Protein AF-A0A7J5X9F9-F1 (afdb_monomer_lite)

pLDDT: mean 94.85, std 4.03, range [80.19, 98.19]

Organism: Dissostichus mawsoni (NCBI:txid36200)

Structure (mmCIF, N/CA/C/O backbone):
data_AF-A0A7J5X9F9-F1
#
_entry.id   AF-A0A7J5X9F9-F1
#
loop_
_atom_site.group_PDB
_atom_site.id
_atom_site.type_symbol
_atom_site.label_atom_id
_atom_site.label_alt_id
_atom_site.label_comp_id
_atom_site.label_asym_id
_atom_site.label_entity_id
_atom_site.label_seq_id
_atom_site.pdbx_PDB_ins_code
_atom_site.Cartn_x
_atom_site.Cartn_y
_atom_site.Cartn_z
_atom_site.occupancy
_atom_site.B_iso_or_equiv
_atom_site.auth_seq_id
_atom_site.auth_comp_id
_atom_site.auth_asym_id
_atom_site.auth_atom_id
_atom_site.pdbx_PDB_model_num
ATOM 1 N N . MET A 1 1 ? -4.562 -5.011 15.390 1.00 80.81 1 MET A N 1
ATOM 2 C CA . MET A 1 1 ? -4.337 -5.002 13.929 1.00 80.81 1 MET A CA 1
ATOM 3 C C . MET A 1 1 ? -5.554 -4.482 13.174 1.00 80.81 1 MET A C 1
ATOM 5 O O . MET A 1 1 ? -5.403 -3.480 12.496 1.00 80.81 1 MET A O 1
ATOM 9 N N . THR A 1 2 ? -6.753 -5.051 13.355 1.00 92.81 2 THR A N 1
ATOM 10 C CA . THR A 1 2 ? -8.006 -4.564 12.731 1.00 92.81 2 THR A CA 1
ATOM 11 C C . THR A 1 2 ? -8.252 -3.063 12.937 1.00 92.81 2 THR A C 1
ATOM 13 O O . THR A 1 2 ? -8.557 -2.369 11.975 1.00 92.81 2 THR A O 1
ATOM 16 N N . ALA A 1 3 ? -8.039 -2.541 14.153 1.00 96.31 3 ALA A N 1
ATOM 17 C CA . ALA A 1 3 ? -8.185 -1.108 14.438 1.00 96.31 3 ALA A CA 1
ATOM 18 C C . ALA A 1 3 ? -7.239 -0.222 13.604 1.00 96.31 3 ALA A C 1
ATOM 20 O O . ALA A 1 3 ? -7.649 0.820 13.109 1.00 96.31 3 ALA A O 1
ATOM 21 N N . GLU A 1 4 ? -5.993 -0.659 13.399 1.00 96.62 4 GLU A N 1
ATOM 22 C CA . GLU A 1 4 ? -5.027 0.085 12.585 1.00 96.62 4 GLU A CA 1
ATOM 23 C C . GLU A 1 4 ? -5.443 0.069 11.109 1.00 96.62 4 GLU A C 1
ATOM 25 O O . GLU A 1 4 ? -5.480 1.107 10.459 1.00 96.62 4 GLU A O 1
ATOM 30 N N . LEU A 1 5 ? -5.859 -1.089 10.586 1.00 96.62 5 LEU A N 1
ATOM 31 C CA . LEU A 1 5 ? -6.350 -1.209 9.209 1.00 96.62 5 LEU A CA 1
ATOM 32 C C . LEU A 1 5 ? -7.567 -0.313 8.950 1.00 96.62 5 LEU A C 1
ATOM 34 O O . LEU A 1 5 ? -7.646 0.312 7.898 1.00 96.62 5 LEU A O 1
ATOM 38 N N . GLN A 1 6 ? -8.476 -0.195 9.920 1.00 97.06 6 GLN A N 1
ATOM 39 C CA . GLN A 1 6 ? -9.630 0.706 9.831 1.00 97.06 6 GLN A CA 1
ATOM 40 C C . GLN A 1 6 ? -9.225 2.182 9.737 1.00 97.06 6 GLN A C 1
ATOM 42 O O . GLN A 1 6 ? -9.896 2.954 9.052 1.00 97.06 6 GLN A O 1
ATOM 47 N N . ILE A 1 7 ? -8.127 2.583 10.382 1.00 97.44 7 ILE A N 1
ATOM 48 C CA . ILE A 1 7 ? -7.601 3.949 10.276 1.00 97.44 7 ILE A CA 1
ATOM 49 C C . ILE A 1 7 ? -7.121 4.217 8.844 1.00 97.44 7 ILE A C 1
ATOM 51 O O . ILE A 1 7 ? -7.537 5.205 8.237 1.00 97.44 7 ILE A O 1
ATOM 55 N N . TRP A 1 8 ? -6.306 3.323 8.276 1.00 96.94 8 TRP A N 1
ATOM 56 C CA . TRP A 1 8 ? -5.783 3.470 6.910 1.00 96.94 8 TRP A CA 1
ATOM 57 C C . TRP A 1 8 ? -6.877 3.390 5.841 1.00 96.94 8 TRP A C 1
ATOM 59 O O . TRP A 1 8 ? -6.903 4.207 4.920 1.00 96.94 8 TRP A O 1
ATOM 69 N N . GLU A 1 9 ? -7.822 2.465 6.005 1.00 96.56 9 GLU A N 1
ATOM 70 C CA . GLU A 1 9 ? -9.032 2.371 5.185 1.00 96.56 9 GLU A CA 1
ATOM 71 C C . GLU A 1 9 ? -9.818 3.692 5.227 1.00 96.56 9 GLU A C 1
ATOM 73 O O . GLU A 1 9 ? -10.194 4.242 4.191 1.00 96.56 9 GLU A O 1
ATOM 7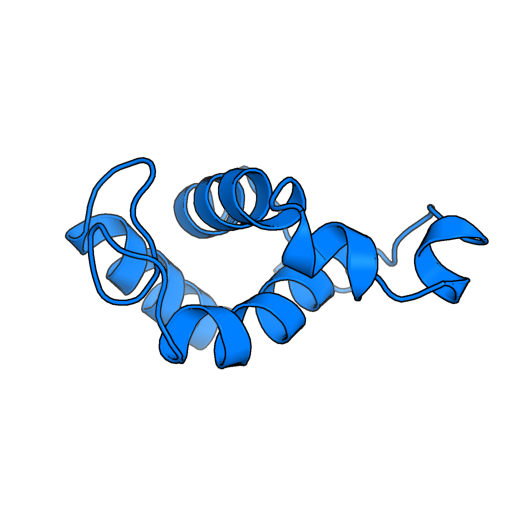8 N N . GLY A 1 10 ? -9.993 4.260 6.425 1.00 96.12 10 GLY A N 1
ATOM 79 C CA . GLY A 1 10 ? -10.666 5.537 6.638 1.00 96.12 10 GLY A CA 1
ATOM 80 C C . GLY A 1 10 ? -9.940 6.732 6.014 1.00 96.12 10 GLY A C 1
ATOM 81 O O . GLY A 1 10 ? -10.597 7.667 5.552 1.00 96.12 10 GLY A O 1
ATOM 82 N N . TYR A 1 11 ? -8.605 6.726 5.965 1.00 95.81 11 TYR A N 1
ATOM 83 C CA . TYR A 1 11 ? -7.839 7.762 5.266 1.00 95.81 11 TYR A CA 1
ATOM 84 C C . TYR A 1 11 ? -8.098 7.726 3.762 1.00 95.81 11 TYR A C 1
ATOM 86 O O . TYR A 1 11 ? -8.449 8.754 3.185 1.00 95.81 11 TYR A O 1
ATOM 94 N N . LEU A 1 12 ? -8.015 6.549 3.141 1.00 95.75 12 LEU A N 1
ATOM 95 C CA . LEU A 1 12 ? -8.277 6.387 1.709 1.00 95.75 12 LEU A CA 1
ATOM 96 C C . LEU A 1 12 ? -9.742 6.690 1.363 1.00 95.75 12 LEU A C 1
ATOM 98 O O . LEU A 1 12 ? -10.017 7.370 0.375 1.00 95.75 12 LEU A O 1
ATOM 102 N N . GLN A 1 13 ? -10.686 6.298 2.221 1.00 95.44 13 GLN A N 1
ATOM 103 C CA . GLN A 1 13 ? -12.107 6.613 2.056 1.00 95.44 13 GLN A CA 1
ATOM 104 C C . GLN A 1 13 ? -12.374 8.126 1.967 1.00 95.44 13 GLN A C 1
ATOM 106 O O . GLN A 1 13 ? -13.239 8.546 1.197 1.00 95.44 13 GLN A O 1
ATOM 111 N N . LYS A 1 14 ? -11.642 8.955 2.725 1.00 94.88 14 LYS A N 1
ATOM 112 C CA . LYS A 1 14 ? -11.783 10.425 2.695 1.00 94.88 14 LYS A CA 1
ATOM 113 C C . LYS A 1 14 ? -11.234 11.060 1.417 1.00 94.88 14 LYS A C 1
ATOM 115 O O . LYS A 1 14 ? -11.682 12.141 1.051 1.00 94.88 14 LYS A O 1
ATOM 120 N N . LEU A 1 15 ? -10.272 10.414 0.760 1.00 91.25 15 LEU A N 1
ATOM 121 C CA . LEU A 1 15 ? -9.620 10.924 -0.450 1.00 91.25 15 LEU A CA 1
ATOM 122 C C . LEU A 1 15 ? -10.365 10.543 -1.736 1.00 91.25 15 LEU A C 1
ATOM 124 O O . LEU A 1 15 ? -10.089 11.117 -2.787 1.00 91.25 15 LEU A O 1
ATOM 128 N N . GLY A 1 16 ? -11.308 9.602 -1.662 1.00 82.50 16 GL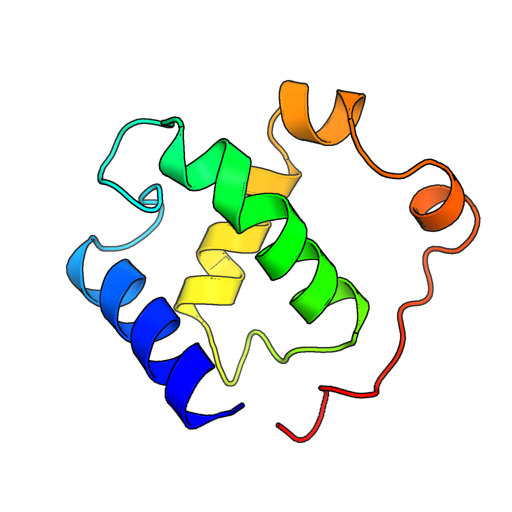Y A N 1
ATOM 129 C CA . GLY A 1 16 ? -12.078 9.131 -2.810 1.00 82.50 16 GLY A CA 1
ATOM 130 C C . GLY A 1 16 ? -11.389 8.012 -3.596 1.00 82.50 16 GLY A C 1
ATOM 131 O O . GLY A 1 16 ? -10.329 7.511 -3.226 1.00 82.50 16 GLY A O 1
ATOM 132 N N . SER A 1 17 ? -12.042 7.573 -4.673 1.00 80.88 17 SER A N 1
ATOM 133 C CA . SER A 1 17 ? -11.574 6.438 -5.483 1.00 80.88 17 SER A CA 1
ATOM 134 C C . SER A 1 17 ? -10.335 6.803 -6.301 1.00 80.88 17 SER A C 1
ATOM 136 O O . SER A 1 17 ? -10.228 7.926 -6.788 1.00 80.88 17 SER A O 1
ATOM 138 N N . ALA A 1 18 ? -9.432 5.835 -6.485 1.00 80.19 18 ALA A N 1
ATOM 139 C CA . ALA A 1 18 ? -8.187 5.978 -7.252 1.00 80.19 18 ALA A CA 1
ATOM 140 C C . ALA A 1 18 ? -7.229 7.092 -6.765 1.00 80.19 18 ALA A C 1
ATOM 142 O O . ALA A 1 18 ? -6.361 7.539 -7.517 1.00 80.19 18 ALA A O 1
ATOM 143 N N . SER A 1 19 ? -7.360 7.517 -5.507 1.00 89.19 19 SER A N 1
ATOM 144 C CA . SER A 1 19 ? -6.441 8.466 -4.876 1.00 89.19 19 SER A CA 1
ATOM 145 C C . SER A 1 19 ? -5.180 7.777 -4.347 1.00 89.19 19 SER A C 1
ATOM 147 O O . SER A 1 19 ? -5.203 6.620 -3.924 1.00 89.19 19 SER A O 1
ATOM 149 N N . ASN A 1 20 ? -4.073 8.519 -4.348 1.00 94.06 20 ASN A N 1
ATOM 150 C CA . ASN A 1 20 ? -2.863 8.175 -3.608 1.00 94.06 20 ASN A CA 1
ATOM 151 C C . ASN A 1 20 ? -3.060 8.536 -2.125 1.00 94.06 20 ASN A C 1
ATOM 153 O O . ASN A 1 20 ? -3.998 9.244 -1.754 1.00 94.06 20 ASN A O 1
ATOM 157 N N . LEU A 1 21 ? -2.169 8.077 -1.255 1.00 94.69 21 LEU A N 1
ATOM 158 C CA . LEU A 1 21 ? -2.348 8.136 0.195 1.00 94.69 21 LEU A CA 1
ATOM 159 C C . LEU A 1 21 ? -2.361 9.559 0.775 1.00 94.69 21 LEU A C 1
ATOM 161 O O . LEU A 1 21 ? -2.920 9.787 1.845 1.00 94.69 21 LEU A O 1
ATOM 165 N N . ALA A 1 22 ? -1.749 10.514 0.075 1.00 95.06 22 ALA A N 1
ATOM 166 C CA . ALA A 1 22 ? -1.691 11.922 0.470 1.00 95.06 22 ALA A CA 1
ATOM 167 C C . ALA A 1 22 ? -2.436 12.858 -0.504 1.00 95.06 22 ALA A C 1
ATOM 169 O O . ALA A 1 22 ? -2.206 14.067 -0.492 1.00 95.06 22 ALA A O 1
ATOM 170 N N . GLY A 1 23 ? -3.315 12.319 -1.357 1.00 91.75 23 GLY A N 1
ATOM 171 C CA . GLY A 1 23 ? -4.104 13.092 -2.319 1.00 91.75 23 GLY A CA 1
ATOM 172 C C . GLY A 1 23 ? -4.043 12.529 -3.743 1.00 91.75 23 GLY A C 1
ATOM 173 O O . GLY A 1 23 ? -3.753 11.353 -3.935 1.00 91.75 23 GLY A O 1
ATOM 174 N N . PRO A 1 24 ? -4.318 13.339 -4.779 1.00 90.19 24 PRO A N 1
ATOM 175 C CA . PRO A 1 24 ? -4.403 12.837 -6.153 1.00 90.19 24 PRO A CA 1
ATOM 176 C C . PRO A 1 24 ? -3.040 12.449 -6.747 1.00 90.19 24 PRO A C 1
ATOM 178 O O . PRO A 1 24 ? -2.978 11.635 -7.664 1.00 90.19 24 PRO A O 1
ATOM 181 N N . SER A 1 25 ? -1.941 12.991 -6.220 1.00 93.56 25 SER A N 1
ATOM 182 C CA . SER A 1 25 ? -0.594 12.788 -6.760 1.00 93.56 25 SER A CA 1
ATOM 183 C C . SER A 1 25 ? 0.210 11.782 -5.943 1.00 93.56 25 SER A C 1
ATOM 185 O O . SER A 1 25 ? 0.192 11.820 -4.715 1.00 93.56 25 SER A O 1
ATOM 187 N N . PHE A 1 26 ? 0.977 10.937 -6.636 1.00 96.00 26 PHE A N 1
ATOM 188 C CA . PHE A 1 26 ? 1.942 10.036 -6.007 1.00 96.00 26 PHE A CA 1
ATOM 189 C C . PHE A 1 26 ? 3.016 10.834 -5.258 1.00 96.00 26 PHE A C 1
ATOM 191 O O . PHE A 1 26 ? 3.568 11.803 -5.785 1.00 96.00 26 PHE A O 1
ATOM 198 N N . SER A 1 27 ? 3.329 10.405 -4.042 1.00 97.00 27 SER A N 1
ATOM 199 C CA . SER A 1 27 ? 4.144 11.145 -3.085 1.00 97.00 27 SER A CA 1
ATOM 200 C C . SER A 1 27 ? 5.059 10.222 -2.273 1.00 97.00 27 SER A C 1
ATOM 202 O O . SER A 1 27 ? 5.017 8.997 -2.389 1.00 97.00 27 SER A O 1
ATOM 204 N N . LEU A 1 28 ? 5.881 10.808 -1.397 1.00 98.00 28 LEU A N 1
ATOM 205 C CA . LEU A 1 28 ? 6.705 10.040 -0.458 1.00 98.00 28 LEU A CA 1
ATOM 206 C C . LEU A 1 28 ? 5.861 9.183 0.505 1.00 98.00 28 LEU A C 1
ATOM 208 O O . LEU A 1 28 ? 6.330 8.135 0.952 1.00 98.00 28 LEU A O 1
ATOM 212 N N . ALA A 1 29 ? 4.618 9.588 0.794 1.00 97.75 29 ALA A N 1
ATOM 213 C CA . ALA A 1 29 ? 3.705 8.790 1.609 1.00 97.75 29 ALA A CA 1
ATOM 214 C C . ALA A 1 29 ? 3.444 7.424 0.954 1.00 97.75 29 ALA A C 1
ATOM 216 O O . ALA A 1 29 ? 3.534 6.390 1.613 1.00 97.75 29 ALA A O 1
ATOM 217 N N . ASP A 1 30 ? 3.230 7.413 -0.362 1.00 97.94 30 ASP A N 1
ATOM 218 C CA . ASP A 1 30 ? 2.974 6.200 -1.135 1.00 97.94 30 ASP A CA 1
ATOM 219 C C . ASP A 1 30 ? 4.204 5.298 -1.202 1.00 97.94 30 ASP A C 1
ATOM 221 O O . ASP A 1 30 ? 4.108 4.097 -0.962 1.00 97.94 30 ASP A O 1
ATOM 225 N N . VAL A 1 31 ? 5.381 5.886 -1.449 1.00 97.75 31 VAL A N 1
ATOM 226 C CA . VAL A 1 31 ? 6.670 5.170 -1.430 1.00 97.75 31 VAL A CA 1
ATOM 227 C C . VAL A 1 31 ? 6.883 4.454 -0.095 1.00 97.75 31 VAL A C 1
ATOM 229 O O . VAL A 1 31 ? 7.372 3.328 -0.068 1.00 97.75 31 VAL A O 1
ATOM 232 N N . THR A 1 32 ? 6.505 5.103 1.006 1.00 97.62 32 THR A N 1
ATOM 233 C CA . THR A 1 32 ? 6.761 4.610 2.363 1.00 97.62 32 THR A CA 1
ATOM 234 C C . THR A 1 32 ? 5.752 3.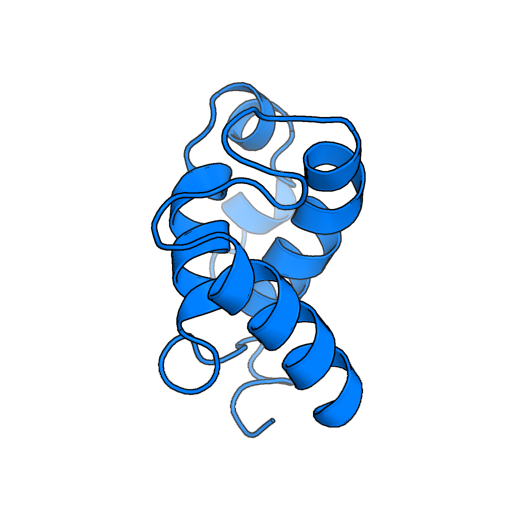547 2.792 1.00 97.62 32 THR A C 1
ATOM 236 O O . THR A 1 32 ? 6.121 2.562 3.426 1.00 97.62 32 THR A O 1
ATOM 239 N N . ILE A 1 33 ? 4.476 3.724 2.448 1.00 97.56 33 ILE A N 1
ATOM 240 C CA . ILE A 1 33 ? 3.387 2.880 2.958 1.00 97.56 33 ILE A CA 1
ATOM 241 C C . ILE A 1 33 ? 3.037 1.736 2.011 1.00 97.56 33 ILE A C 1
ATOM 243 O O . ILE A 1 33 ? 2.621 0.670 2.470 1.00 97.56 33 ILE A O 1
ATOM 247 N N . PHE A 1 34 ? 3.234 1.900 0.701 1.00 98.19 34 PHE A N 1
ATOM 248 C CA . PHE A 1 34 ? 2.881 0.858 -0.257 1.00 98.19 34 PHE A CA 1
ATOM 249 C C . PHE A 1 34 ? 3.567 -0.496 0.012 1.00 98.19 34 PHE A C 1
ATOM 251 O O . PHE A 1 34 ? 2.859 -1.499 -0.051 1.00 98.19 34 PHE A O 1
ATOM 258 N N . PRO A 1 35 ? 4.866 -0.593 0.374 1.00 98.19 35 PRO A N 1
ATOM 259 C CA . PRO A 1 35 ? 5.479 -1.885 0.706 1.00 98.19 35 PRO A CA 1
ATOM 260 C C . PRO A 1 35 ? 4.768 -2.617 1.853 1.00 98.19 35 PRO A C 1
ATOM 262 O O . PRO A 1 35 ? 4.572 -3.834 1.792 1.00 98.19 35 PRO A O 1
ATOM 265 N N . THR A 1 36 ? 4.315 -1.879 2.870 1.00 97.88 36 THR A N 1
ATOM 266 C CA . THR A 1 36 ? 3.521 -2.428 3.976 1.00 97.88 36 THR A CA 1
ATOM 267 C C . THR A 1 36 ? 2.169 -2.924 3.474 1.00 97.88 36 THR A C 1
ATOM 269 O O . THR A 1 36 ? 1.809 -4.068 3.739 1.00 97.88 36 THR A O 1
ATOM 272 N N . VAL A 1 37 ? 1.447 -2.127 2.679 1.00 97.81 37 VAL A N 1
ATO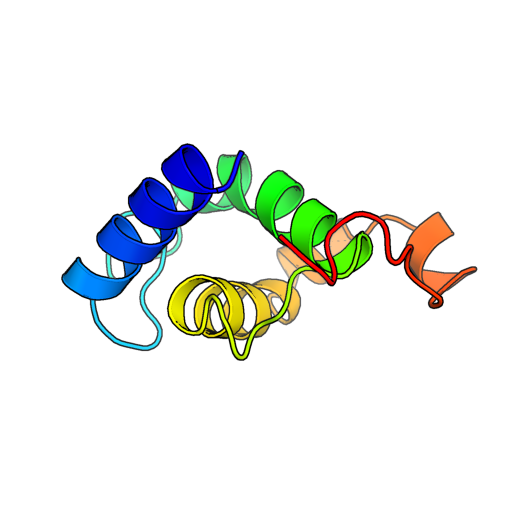M 273 C CA . VAL A 1 37 ? 0.148 -2.533 2.109 1.00 97.81 37 VAL A CA 1
ATOM 274 C C . VAL A 1 37 ? 0.286 -3.752 1.195 1.00 97.81 37 VAL A C 1
ATOM 276 O O . VAL A 1 37 ? -0.476 -4.708 1.321 1.00 97.81 37 VAL A O 1
ATOM 279 N N . ALA A 1 38 ? 1.292 -3.774 0.322 1.00 98.12 38 ALA A N 1
ATOM 280 C CA . ALA A 1 38 ? 1.582 -4.919 -0.534 1.00 98.12 38 ALA A CA 1
ATOM 281 C C . ALA A 1 38 ? 1.881 -6.180 0.289 1.00 98.12 38 ALA A C 1
ATOM 283 O O . ALA A 1 38 ? 1.447 -7.268 -0.082 1.00 98.12 38 ALA A O 1
ATOM 284 N N . THR A 1 39 ? 2.559 -6.032 1.432 1.00 97.06 39 THR A N 1
ATOM 285 C CA . THR A 1 39 ? 2.797 -7.132 2.374 1.00 97.06 39 THR A CA 1
ATOM 286 C C . THR A 1 39 ? 1.497 -7.619 3.012 1.00 97.06 39 THR A C 1
ATOM 288 O O . THR A 1 39 ? 1.285 -8.823 3.093 1.00 97.06 39 THR A O 1
ATOM 291 N N . LEU A 1 40 ? 0.576 -6.732 3.394 1.00 97.62 40 LEU A N 1
ATOM 292 C CA . LEU A 1 40 ? -0.729 -7.147 3.923 1.00 97.62 40 LEU A CA 1
ATOM 293 C C . LEU A 1 40 ? -1.491 -8.027 2.916 1.00 97.62 40 LEU A C 1
ATOM 295 O O . LEU A 1 40 ? -1.964 -9.106 3.268 1.00 97.62 40 LEU A O 1
ATOM 299 N N . PHE A 1 41 ? -1.539 -7.627 1.643 1.00 97.12 41 PHE A N 1
ATOM 300 C CA . PHE A 1 41 ? -2.172 -8.432 0.590 1.00 97.12 41 PHE A CA 1
ATOM 301 C C . PHE A 1 41 ? -1.400 -9.714 0.271 1.00 97.12 41 PHE A C 1
ATOM 303 O O . PHE A 1 41 ? -2.005 -10.761 0.050 1.00 97.12 41 PHE A O 1
ATOM 310 N N . ARG A 1 42 ? -0.063 -9.681 0.322 1.00 97.00 42 ARG A N 1
ATOM 311 C CA . ARG A 1 42 ? 0.780 -10.881 0.220 1.00 97.00 42 ARG A CA 1
ATOM 312 C C . ARG A 1 42 ? 0.469 -11.904 1.320 1.00 97.00 42 ARG A C 1
ATOM 314 O O . ARG A 1 42 ? 0.659 -13.097 1.092 1.00 97.00 42 ARG A O 1
ATOM 321 N N . PHE A 1 43 ? 0.011 -11.445 2.483 1.00 96.56 43 PHE A N 1
ATOM 322 C CA . PHE A 1 43 ? -0.372 -12.263 3.637 1.00 96.56 43 PHE A CA 1
ATOM 323 C C . PHE A 1 43 ? -1.889 -12.514 3.729 1.00 96.56 43 PHE A C 1
ATOM 325 O O . PHE A 1 43 ? -2.369 -13.007 4.751 1.00 96.56 43 PHE A O 1
ATOM 332 N N . GLY A 1 44 ? -2.634 -12.221 2.660 1.00 96.50 44 GLY A N 1
ATOM 333 C CA . GLY A 1 44 ? -4.018 -12.658 2.506 1.00 96.50 44 GLY A CA 1
ATOM 334 C C . GLY A 1 44 ? -5.067 -11.669 3.004 1.00 96.50 44 GLY A C 1
ATOM 335 O O . GLY A 1 44 ? -6.206 -12.075 3.198 1.00 96.50 44 GLY A O 1
ATOM 336 N N . LEU A 1 45 ? -4.730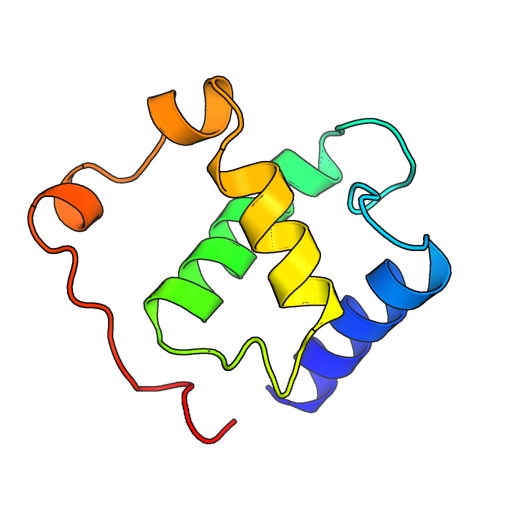 -10.389 3.213 1.00 97.50 45 LEU A N 1
ATOM 337 C CA . LEU A 1 45 ? -5.733 -9.378 3.565 1.00 97.50 45 LEU A CA 1
ATOM 338 C C . LEU A 1 45 ? -6.860 -9.337 2.516 1.00 97.50 45 LEU A C 1
ATOM 340 O O . LEU A 1 45 ? -6.603 -9.225 1.316 1.00 97.50 45 LEU A O 1
ATOM 344 N N . SER A 1 46 ? -8.112 -9.399 2.971 1.00 96.50 46 SER A N 1
ATOM 345 C CA . SER A 1 46 ? -9.274 -9.397 2.080 1.00 96.50 46 SER A CA 1
ATOM 346 C C . SER A 1 46 ? -9.594 -7.994 1.557 1.00 96.50 46 SER A C 1
ATOM 348 O O . SER A 1 46 ? -9.951 -7.098 2.324 1.00 96.50 46 SER A O 1
ATOM 350 N N . ALA A 1 47 ? -9.553 -7.827 0.232 1.00 96.50 47 ALA A N 1
ATOM 351 C CA . ALA A 1 47 ? -10.037 -6.616 -0.435 1.00 96.50 47 ALA A CA 1
ATOM 352 C C . ALA A 1 47 ? -11.563 -6.440 -0.312 1.00 96.50 47 ALA A C 1
ATOM 354 O O . ALA A 1 47 ? -12.061 -5.337 -0.490 1.00 96.50 47 ALA A O 1
ATOM 355 N N . GLU A 1 48 ? -12.314 -7.495 0.014 1.00 96.62 48 GLU A N 1
ATOM 356 C CA . GLU A 1 48 ? -13.755 -7.383 0.277 1.00 96.62 48 GLU A CA 1
ATOM 357 C C . GLU A 1 48 ? -14.018 -6.709 1.629 1.00 96.62 48 GLU A C 1
ATOM 359 O O . GLU A 1 48 ? -14.956 -5.927 1.761 1.00 96.62 48 GLU A O 1
ATOM 364 N N . ARG A 1 49 ? -13.170 -6.984 2.630 1.00 96.19 49 ARG A N 1
ATOM 365 C CA . ARG A 1 49 ? -13.253 -6.360 3.962 1.00 96.19 49 ARG A CA 1
ATOM 366 C C . ARG A 1 49 ? -12.640 -4.960 3.994 1.00 96.19 49 ARG A C 1
ATOM 368 O O . ARG A 1 49 ? -13.112 -4.115 4.749 1.00 96.19 49 ARG A O 1
ATOM 375 N N . TYR A 1 50 ? -11.610 -4.729 3.180 1.00 97.19 50 TYR A N 1
ATOM 376 C CA . TYR A 1 50 ? -10.869 -3.467 3.094 1.00 97.19 50 TYR A CA 1
ATOM 377 C C . TYR A 1 50 ? -10.806 -2.960 1.643 1.00 97.19 50 TYR A C 1
ATOM 379 O O . TYR A 1 50 ? -9.739 -2.987 1.014 1.00 97.19 50 TYR A O 1
ATOM 387 N N . PRO A 1 51 ? -11.952 -2.555 1.064 1.00 96.62 51 PRO A N 1
ATOM 388 C CA . PRO A 1 51 ? -12.045 -2.189 -0.347 1.00 96.62 51 PRO A CA 1
ATOM 389 C C . PRO A 1 51 ? -11.157 -1.008 -0.739 1.00 96.62 51 PRO A C 1
ATOM 391 O O . PRO A 1 51 ? -10.605 -1.016 -1.836 1.00 96.62 51 PRO A O 1
ATOM 394 N N . LYS A 1 52 ? -10.950 -0.012 0.127 1.00 96.88 52 LYS A N 1
ATOM 395 C CA . LYS A 1 52 ? -10.126 1.165 -0.188 1.00 96.88 52 LYS A CA 1
ATOM 396 C C . LYS A 1 52 ? -8.647 0.848 -0.180 1.00 96.88 52 LYS A C 1
ATOM 398 O O . LYS A 1 52 ? -7.948 1.241 -1.114 1.00 96.88 52 LYS A O 1
ATOM 403 N N . LEU A 1 53 ? -8.178 0.058 0.778 1.00 96.94 53 LEU A N 1
ATOM 404 C CA . LEU A 1 53 ? -6.837 -0.520 0.717 1.00 96.94 53 LEU A CA 1
ATOM 405 C C . LEU A 1 53 ? -6.662 -1.424 -0.512 1.00 96.94 53 LEU A C 1
ATOM 407 O O . LEU A 1 53 ? -5.597 -1.398 -1.126 1.00 96.94 53 LEU A O 1
ATOM 411 N N . GLY A 1 54 ? -7.694 -2.179 -0.901 1.00 97.00 54 GLY A N 1
ATOM 412 C CA . GLY A 1 54 ? -7.690 -3.025 -2.099 1.00 97.00 54 GLY A CA 1
ATOM 413 C C . GLY A 1 54 ? -7.563 -2.231 -3.399 1.00 97.00 54 GLY A C 1
ATOM 414 O O . GLY A 1 54 ? -6.707 -2.538 -4.230 1.00 97.00 54 GLY A O 1
ATOM 415 N N . GLU A 1 55 ? -8.367 -1.179 -3.557 1.00 96.31 55 GLU A N 1
ATOM 416 C CA . GLU A 1 55 ? -8.300 -0.240 -4.682 1.00 96.31 55 GLU A CA 1
ATOM 417 C C . GLU A 1 55 ? -6.921 0.431 -4.755 1.00 96.31 55 GLU A C 1
ATOM 419 O O . GLU A 1 55 ? -6.290 0.443 -5.813 1.00 96.31 55 GLU A O 1
ATOM 424 N N . TYR A 1 56 ? -6.418 0.931 -3.623 1.00 97.38 56 TYR A N 1
ATOM 425 C CA . TYR A 1 56 ? -5.097 1.549 -3.523 1.00 97.38 56 TYR A CA 1
ATOM 426 C C . TYR A 1 56 ? -3.973 0.567 -3.889 1.00 97.38 56 TYR A C 1
ATOM 428 O O . TYR A 1 56 ? -3.086 0.894 -4.681 1.00 97.38 56 TYR A O 1
ATOM 436 N N . TYR A 1 57 ? -4.029 -0.669 -3.386 1.00 97.62 57 TYR A N 1
ATOM 437 C CA . TYR A 1 57 ? -3.083 -1.720 -3.753 1.00 97.62 57 TYR A CA 1
ATOM 438 C C . TYR A 1 57 ? -3.114 -2.015 -5.257 1.00 97.62 57 TYR A C 1
ATOM 440 O O . TYR A 1 57 ? -2.059 -2.077 -5.891 1.00 97.62 57 TYR A O 1
ATOM 448 N N . ALA A 1 58 ? -4.307 -2.172 -5.837 1.00 96.38 58 ALA A N 1
ATOM 449 C CA . ALA A 1 58 ? -4.478 -2.459 -7.256 1.00 96.38 58 ALA A CA 1
ATOM 450 C C . ALA A 1 58 ? -3.964 -1.320 -8.148 1.00 96.38 58 ALA A C 1
ATOM 452 O O . ALA A 1 58 ? -3.338 -1.591 -9.168 1.00 96.38 58 ALA A O 1
ATOM 453 N N . LEU A 1 59 ? -4.172 -0.067 -7.742 1.00 95.31 59 LEU A N 1
ATOM 454 C CA . LEU A 1 59 ? -3.663 1.105 -8.447 1.00 95.31 59 LEU A CA 1
ATOM 455 C C . LEU A 1 59 ? -2.129 1.133 -8.460 1.00 95.31 59 LEU A C 1
ATOM 457 O O . LEU A 1 59 ? -1.508 1.317 -9.508 1.00 95.31 59 LEU A O 1
ATOM 461 N N . LEU A 1 60 ? -1.504 0.966 -7.293 1.00 97.06 60 LEU A N 1
ATOM 462 C CA . LEU A 1 60 ? -0.068 1.191 -7.145 1.00 97.06 60 LEU A CA 1
ATOM 463 C C . LEU A 1 60 ? 0.776 -0.010 -7.574 1.00 97.06 60 LEU A C 1
ATOM 465 O O . LEU A 1 60 ? 1.852 0.198 -8.135 1.00 97.06 60 LEU A O 1
ATOM 469 N N . LYS A 1 61 ? 0.305 -1.253 -7.392 1.00 96.19 61 LYS A N 1
ATOM 470 C CA . LYS A 1 61 ? 1.059 -2.455 -7.805 1.00 96.19 61 LYS A CA 1
ATOM 471 C C . LYS A 1 61 ? 1.430 -2.432 -9.289 1.00 96.19 61 LYS A C 1
ATOM 473 O O . LYS A 1 61 ? 2.428 -3.029 -9.686 1.00 96.19 61 LYS A O 1
ATOM 478 N N . ASP A 1 62 ? 0.638 -1.731 -10.102 1.00 95.69 62 ASP A N 1
ATOM 479 C CA . ASP A 1 62 ? 0.841 -1.657 -11.540 1.00 95.69 62 ASP A CA 1
ATOM 480 C C . ASP A 1 62 ? 1.798 -0.544 -11.995 1.00 95.69 62 ASP A C 1
ATOM 482 O O . ASP A 1 62 ? 2.219 -0.522 -13.157 1.00 95.69 62 ASP A O 1
ATOM 486 N N . ARG A 1 63 ? 2.220 0.339 -11.083 1.00 96.31 63 ARG A N 1
ATOM 487 C CA . ARG A 1 63 ? 3.139 1.443 -11.375 1.00 96.31 63 ARG A CA 1
ATOM 488 C C . ARG A 1 63 ? 4.516 0.917 -11.824 1.00 96.31 63 ARG A C 1
ATOM 490 O O . ARG A 1 63 ? 5.082 0.059 -11.143 1.00 96.31 63 ARG A O 1
ATOM 497 N N . PRO A 1 64 ? 5.140 1.486 -12.880 1.00 97.88 64 PRO A N 1
ATOM 498 C CA . PRO A 1 64 ? 6.441 1.022 -13.377 1.00 97.88 64 PRO A CA 1
ATOM 499 C C . PRO A 1 64 ? 7.542 0.964 -12.314 1.00 97.88 64 PRO A C 1
ATOM 501 O O . PRO A 1 64 ? 8.272 -0.020 -12.239 1.00 97.88 64 PRO A O 1
ATOM 504 N N . SER A 1 65 ? 7.631 1.980 -11.447 1.00 97.31 65 SER A N 1
ATOM 505 C CA . SER A 1 65 ? 8.634 2.007 -10.376 1.00 97.31 65 SER A CA 1
ATOM 506 C C . SER A 1 65 ? 8.422 0.901 -9.342 1.00 97.31 65 SER A C 1
ATOM 508 O O . SER A 1 65 ? 9.395 0.366 -8.829 1.00 97.31 65 SER A O 1
ATOM 510 N N . ILE A 1 66 ? 7.166 0.538 -9.062 1.00 97.69 66 ILE A N 1
ATOM 511 C CA . ILE A 1 66 ? 6.823 -0.525 -8.112 1.00 97.69 66 ILE A CA 1
ATOM 512 C C . ILE A 1 66 ? 7.113 -1.901 -8.713 1.00 97.69 66 ILE A C 1
ATOM 514 O O . ILE A 1 66 ? 7.674 -2.749 -8.027 1.00 97.69 66 IL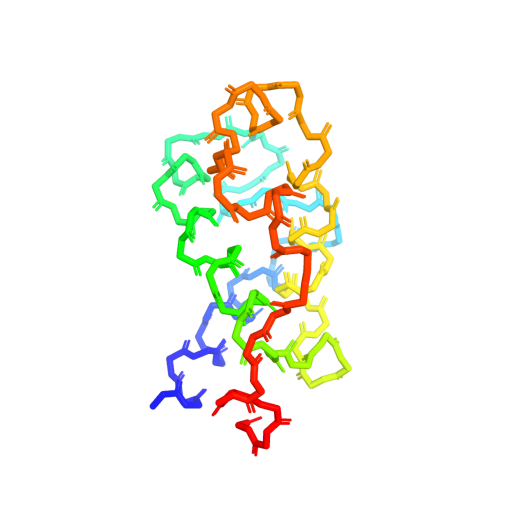E A O 1
ATOM 518 N N . LYS A 1 67 ? 6.813 -2.114 -10.001 1.00 97.06 67 LYS A N 1
ATOM 519 C CA . LYS A 1 67 ? 7.201 -3.345 -10.711 1.00 97.06 67 LYS A CA 1
ATOM 520 C C . LYS A 1 67 ? 8.717 -3.526 -10.740 1.00 97.06 67 LYS A C 1
ATOM 522 O O . LYS A 1 67 ? 9.199 -4.628 -10.510 1.00 97.06 67 LYS A O 1
ATOM 527 N N . ALA A 1 68 ? 9.458 -2.444 -10.979 1.00 97.50 68 ALA A N 1
ATOM 528 C CA . ALA A 1 68 ? 10.919 -2.468 -11.000 1.00 97.50 68 ALA A CA 1
ATOM 529 C C . ALA A 1 68 ? 11.534 -2.800 -9.629 1.00 97.50 68 ALA A C 1
ATOM 531 O O . ALA A 1 68 ? 12.605 -3.396 -9.573 1.00 97.50 68 ALA A O 1
ATOM 532 N N . SER A 1 69 ? 10.862 -2.435 -8.533 1.00 96.94 69 SER A N 1
ATOM 533 C CA . SER A 1 69 ? 11.301 -2.715 -7.162 1.00 96.94 69 SER A CA 1
ATOM 534 C C . SER A 1 69 ? 10.566 -3.892 -6.513 1.00 96.94 69 SER A C 1
ATOM 536 O O . SER A 1 69 ? 10.631 -4.048 -5.292 1.00 96.94 69 SER A O 1
ATOM 538 N N . TRP A 1 70 ? 9.808 -4.681 -7.283 1.00 96.81 70 TRP A N 1
ATOM 539 C CA . TRP A 1 70 ? 9.015 -5.770 -6.723 1.00 96.81 70 TRP A CA 1
ATOM 540 C C . TRP A 1 70 ? 9.942 -6.859 -6.170 1.00 96.81 70 TRP A C 1
ATOM 542 O O . TRP A 1 70 ? 10.919 -7.201 -6.840 1.00 96.81 70 TRP A O 1
ATOM 552 N N . PRO A 1 71 ? 9.672 -7.437 -4.984 1.00 96.06 71 PRO A N 1
ATOM 553 C CA . PRO A 1 71 ? 10.555 -8.453 -4.422 1.00 96.06 71 PRO A CA 1
ATOM 554 C C . PRO A 1 71 ? 10.679 -9.666 -5.366 1.00 96.06 71 PRO A C 1
ATOM 556 O O . PRO A 1 71 ? 9.665 -10.318 -5.633 1.00 96.06 71 PRO A O 1
ATOM 559 N N . PRO A 1 72 ? 11.887 -10.023 -5.853 1.00 95.25 72 PRO A N 1
ATOM 560 C CA . PRO A 1 72 ? 12.046 -11.108 -6.829 1.00 95.25 72 PRO A CA 1
ATOM 561 C C . PRO A 1 72 ? 11.510 -12.452 -6.322 1.00 95.25 72 PRO A C 1
ATOM 563 O O . PRO A 1 72 ? 10.779 -13.146 -7.024 1.00 95.25 72 PRO A O 1
ATOM 566 N N . HIS A 1 73 ? 11.745 -12.752 -5.042 1.00 93.81 73 HIS A N 1
ATOM 567 C CA . HIS A 1 73 ? 11.254 -13.969 -4.395 1.00 93.81 73 HIS A CA 1
ATOM 568 C C . HIS A 1 73 ? 9.712 -14.059 -4.309 1.00 93.81 73 HIS A C 1
ATOM 570 O O . HIS A 1 73 ? 9.172 -15.143 -4.098 1.00 93.81 73 HIS A O 1
ATOM 576 N N . TRP A 1 74 ? 8.969 -12.954 -4.485 1.00 94.94 74 TRP A N 1
ATOM 577 C CA . TRP A 1 74 ? 7.501 -12.992 -4.610 1.00 94.94 74 TRP A CA 1
ATOM 578 C C . TRP A 1 74 ? 7.050 -13.379 -6.020 1.00 94.94 74 TRP A C 1
ATOM 580 O O . TRP A 1 74 ? 5.955 -13.914 -6.173 1.00 94.94 74 TRP A O 1
ATOM 590 N N . LEU A 1 75 ? 7.870 -13.118 -7.042 1.00 91.44 75 LEU A N 1
ATOM 591 C CA . LEU A 1 75 ? 7.616 -13.569 -8.414 1.00 91.44 75 LEU A CA 1
ATOM 592 C C . LEU A 1 75 ? 7.901 -15.067 -8.548 1.00 91.44 75 LEU A C 1
ATOM 594 O O . LEU A 1 75 ? 7.136 -15.787 -9.181 1.00 91.44 75 LEU A O 1
ATOM 598 N N . GLU A 1 76 ? 8.971 -15.533 -7.904 1.00 93.62 76 GLU A N 1
ATOM 599 C CA . GLU A 1 76 ? 9.340 -16.952 -7.832 1.00 93.62 76 GLU A CA 1
ATOM 600 C C . GLU A 1 76 ? 8.304 -17.772 -7.051 1.00 93.62 76 GLU A C 1
ATOM 602 O O . GLU A 1 76 ? 7.999 -18.908 -7.413 1.00 93.62 76 GLU A O 1
ATOM 607 N N . ASN A 1 77 ? 7.728 -17.185 -5.997 1.00 91.94 77 ASN A N 1
ATOM 608 C CA . ASN A 1 77 ? 6.662 -17.791 -5.212 1.00 91.94 77 ASN A CA 1
ATOM 609 C C . ASN A 1 77 ? 5.408 -16.900 -5.188 1.00 91.94 77 ASN A C 1
ATOM 611 O O . ASN A 1 77 ? 5.166 -16.190 -4.204 1.00 91.94 77 ASN A O 1
ATOM 615 N N . PRO A 1 78 ? 4.550 -16.971 -6.220 1.00 85.50 78 PRO A N 1
ATOM 616 C CA . PRO A 1 78 ? 3.359 -16.133 -6.295 1.00 85.50 78 PRO A CA 1
ATOM 617 C C . PRO A 1 78 ? 2.317 -16.487 -5.226 1.00 85.50 78 PRO A C 1
ATOM 619 O O . PRO A 1 78 ? 1.490 -15.642 -4.885 1.00 85.50 78 PRO A O 1
ATOM 622 N N . LYS A 1 79 ? 2.372 -17.692 -4.635 1.00 87.38 79 LYS A N 1
ATOM 623 C CA . LYS A 1 79 ? 1.472 -18.085 -3.542 1.00 87.38 79 LYS A CA 1
ATOM 624 C C . LYS A 1 79 ? 1.793 -17.303 -2.278 1.00 87.38 79 LYS A C 1
ATOM 626 O O . LYS A 1 79 ? 2.880 -17.456 -1.720 1.00 87.38 79 LYS A O 1
ATOM 631 N N . GLY A 1 80 ? 0.843 -16.465 -1.871 1.00 85.31 80 GLY A N 1
ATOM 632 C CA . GLY A 1 80 ? 0.868 -15.708 -0.626 1.00 85.31 80 GLY A CA 1
ATOM 633 C C . GLY A 1 80 ? 0.815 -16.584 0.618 1.00 85.31 80 GLY A C 1
ATOM 634 O O . GLY A 1 80 ? 0.839 -17.813 0.555 1.00 85.31 80 GLY A O 1
ATOM 635 N N . GLN A 1 81 ? 0.746 -15.916 1.759 1.00 91.75 81 GLN A N 1
ATOM 636 C CA . GLN A 1 81 ? 0.328 -16.525 3.016 1.00 91.75 81 GLN A CA 1
ATOM 637 C C . GLN A 1 81 ? -1.124 -16.138 3.292 1.00 91.75 81 GLN A C 1
ATOM 639 O O . GLN A 1 81 ? -1.611 -15.160 2.738 1.00 91.75 81 GLN A O 1
ATOM 644 N N . ASP A 1 82 ? -1.776 -16.876 4.184 1.00 94.31 82 ASP A N 1
ATOM 645 C CA . ASP A 1 82 ? -3.189 -16.680 4.536 1.00 94.31 82 ASP A CA 1
ATOM 646 C C . ASP A 1 82 ? -3.371 -16.130 5.958 1.00 94.31 82 ASP A C 1
ATOM 648 O O . ASP A 1 82 ? -4.471 -16.128 6.506 1.00 94.31 82 ASP A O 1
ATOM 652 N N . THR A 1 83 ? -2.289 -15.672 6.586 1.00 95.44 83 THR A N 1
ATOM 653 C CA . THR A 1 83 ? -2.254 -15.250 7.993 1.00 95.44 83 THR A CA 1
ATOM 654 C C . THR A 1 83 ? -3.224 -14.102 8.302 1.00 95.44 83 THR A C 1
ATOM 656 O O . THR A 1 83 ? -3.626 -13.940 9.451 1.00 95.44 83 THR A O 1
ATOM 659 N N . LEU A 1 84 ? -3.615 -13.308 7.297 1.00 95.56 84 LEU A N 1
ATOM 660 C CA . LEU A 1 84 ? -4.517 -12.159 7.429 1.00 95.56 84 LEU A CA 1
ATOM 661 C C . LEU A 1 84 ? -5.903 -12.362 6.798 1.00 95.56 84 LEU A C 1
ATOM 663 O O . LEU A 1 84 ? -6.686 -11.416 6.785 1.00 95.56 84 LEU A O 1
ATOM 667 N N . LYS A 1 85 ? -6.240 -13.559 6.300 1.00 93.69 85 LYS A N 1
ATOM 668 C CA . LYS A 1 85 ? -7.519 -13.788 5.593 1.00 93.69 85 LYS A CA 1
ATOM 669 C C . LYS A 1 85 ? -8.762 -13.559 6.460 1.00 93.69 85 LYS A C 1
ATOM 671 O O . LYS A 1 85 ? -9.810 -13.170 5.951 1.00 93.69 85 LYS A O 1
ATOM 676 N N . ASP A 1 86 ? -8.624 -13.797 7.764 1.00 93.50 86 ASP A N 1
ATOM 677 C CA . ASP A 1 86 ? -9.717 -13.743 8.738 1.00 93.50 86 ASP A CA 1
ATOM 678 C C . ASP A 1 86 ? -9.712 -12.457 9.582 1.00 93.50 86 ASP A C 1
ATOM 680 O O . ASP A 1 86 ? -10.580 -12.303 10.444 1.00 93.50 86 ASP A O 1
ATOM 684 N N . ILE A 1 87 ? -8.778 -11.533 9.319 1.00 90.75 87 ILE A N 1
ATOM 685 C CA . ILE A 1 87 ? -8.635 -10.237 10.013 1.00 90.75 87 ILE A CA 1
ATOM 686 C C . ILE A 1 87 ? -9.735 -9.243 9.641 1.00 90.75 87 ILE A C 1
ATOM 688 O O . ILE A 1 87 ? -10.230 -9.286 8.488 1.00 90.75 87 ILE A O 1
#

Foldseek 3Di:
DVVVLVVQLVQLVVQDAPAASVHNDDDVVCVVCLVVLVLLVLQAADCVVRVSSVRNNVNPCPDPVNVVVPDVVCVVPVRGHPNNNPD

Radius of gyration: 12.67 Å; chains: 1; bounding box: 26×31×28 Å

Sequence (87 aa):
MTAELQIWEGYLQKLGSASNLAGPSFSLADVTIFPTVATLFRFGLSAERYPKLGEYYALLKDRPSIKASWPPHWLENPKGQDTLKDI

Secondary structure (DSSP, 8-state):
-HHHHHHHHHHHHHH-TT-BTTBSS--HHHHHHHHHHHHHHHTT--TTT-HHHHHHHHHHHTSHHHHHTS-HHHHH------TTTT-

InterPro domains:
  IPR004046 Glutathione S-transferase, C-terminal [PF14497] (5-68)
  IPR010987 Glutathione S-transferase, C-terminal-like [PS50405] (1-81)
  IPR036282 Glutathione S-transferase, C-terminal domain superfamily [SSF47616] (4-84)